Protein AF-A0A1G7L9H1-F1 (afdb_monomer_lite)

Foldseek 3Di:
DVQLVVQVVVCVVVVHHDDPVVSVVSLVVVLVVCVVCVVVVLVVLVVVVVVDDPPDCVSVVVNVVSVVVNVVSVVVSVVVVVVD

Secondary structure (DSSP, 8-state):
-HHHHHHHHHHHHHSSPPPHHHHHHHHHHHHHHHHHHHHHHHHHHHHHHHSSPTT--HHHHHHHHHHHHHHHHHHHHHHHHTT-

Radius of gyration: 16.92 Å; chains: 1; bounding box: 38×20×46 Å

Structure (mmCIF, N/CA/C/O backbone):
data_AF-A0A1G7L9H1-F1
#
_entry.id   AF-A0A1G7L9H1-F1
#
loop_
_atom_site.group_PDB
_atom_site.id
_atom_site.type_symbol
_atom_site.label_atom_id
_atom_site.label_alt_id
_atom_site.label_comp_id
_atom_site.label_asym_id
_atom_site.label_entity_id
_atom_site.label_seq_id
_atom_site.pdbx_PDB_ins_code
_atom_site.Cartn_x
_atom_site.Cartn_y
_atom_site.Cartn_z
_atom_site.occupancy
_atom_site.B_iso_or_equiv
_atom_site.auth_seq_id
_atom_site.auth_comp_id
_atom_site.auth_asym_id
_atom_site.a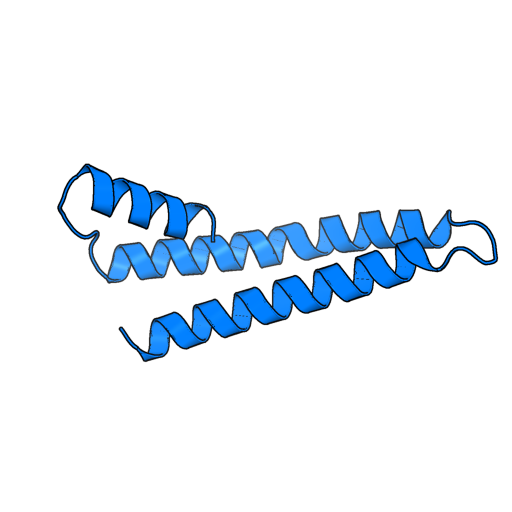uth_atom_id
_atom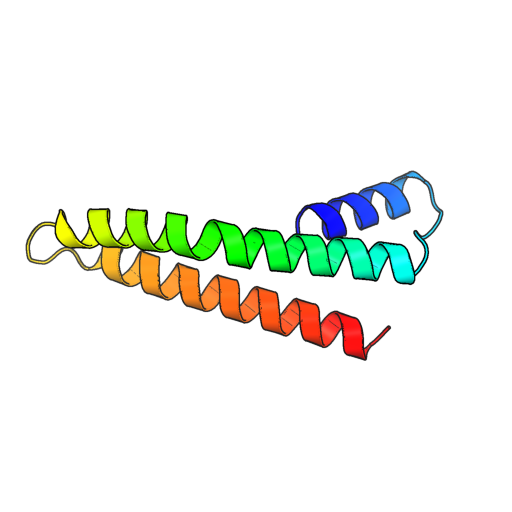_site.pdbx_PDB_model_num
ATOM 1 N N . MET A 1 1 ? -5.495 2.139 4.646 1.00 56.50 1 MET A N 1
ATOM 2 C CA . MET A 1 1 ? -5.790 3.323 5.470 1.00 56.50 1 MET A CA 1
ATOM 3 C C . MET A 1 1 ? -7.162 3.912 5.186 1.00 56.50 1 MET A C 1
ATOM 5 O O . MET A 1 1 ? -7.607 4.718 5.983 1.00 56.50 1 MET A O 1
ATOM 9 N N . LEU A 1 2 ? -7.837 3.571 4.083 1.00 61.56 2 LEU A N 1
ATOM 10 C CA . LEU A 1 2 ? -9.107 4.203 3.705 1.00 61.56 2 LEU A CA 1
ATOM 11 C C . LEU A 1 2 ? -10.259 3.757 4.611 1.00 61.56 2 LEU A C 1
ATOM 13 O O . LEU A 1 2 ? -11.095 4.575 4.982 1.00 61.56 2 LEU A O 1
ATOM 17 N N . LEU A 1 3 ? -10.261 2.488 5.029 1.00 62.25 3 LEU A N 1
ATOM 18 C CA . LEU A 1 3 ? -11.278 1.945 5.929 1.00 62.25 3 LEU A CA 1
ATOM 19 C C . LEU A 1 3 ? -11.076 2.442 7.364 1.00 62.25 3 LEU A C 1
ATOM 21 O O . LEU A 1 3 ? -12.033 2.823 8.033 1.00 62.25 3 LEU A O 1
ATOM 25 N N . SER A 1 4 ? -9.823 2.516 7.820 1.00 66.12 4 SER A N 1
ATOM 26 C CA . SER A 1 4 ? -9.476 3.100 9.121 1.00 66.12 4 SER A CA 1
ATOM 27 C C . SER A 1 4 ? -9.654 4.628 9.174 1.00 66.12 4 SER A C 1
ATOM 29 O O . SER A 1 4 ? -10.069 5.145 10.213 1.00 66.12 4 SER A O 1
ATOM 31 N N . LEU A 1 5 ? -9.420 5.362 8.075 1.00 66.62 5 LEU A N 1
ATOM 32 C CA . LEU A 1 5 ? -9.777 6.786 7.974 1.00 66.62 5 LEU A CA 1
ATOM 33 C C . LEU A 1 5 ? -11.297 6.966 7.976 1.00 66.62 5 LEU A C 1
ATOM 35 O O . LEU A 1 5 ? -11.801 7.814 8.702 1.00 66.62 5 LEU A O 1
ATOM 39 N N . GLY A 1 6 ? -12.023 6.146 7.208 1.00 63.28 6 GLY A N 1
ATOM 40 C CA . GLY A 1 6 ? -13.485 6.150 7.165 1.00 63.28 6 GLY A CA 1
ATOM 41 C C . GLY A 1 6 ? -14.094 5.892 8.540 1.00 63.28 6 GLY A C 1
ATOM 42 O O . GLY A 1 6 ? -14.986 6.620 8.960 1.00 63.28 6 GLY A O 1
ATOM 43 N N . ALA A 1 7 ? -13.540 4.947 9.299 1.00 62.22 7 ALA A N 1
ATOM 44 C CA . ALA A 1 7 ? -13.902 4.722 10.695 1.00 62.22 7 ALA A CA 1
ATOM 45 C C . ALA A 1 7 ? -13.644 5.943 11.587 1.00 62.22 7 ALA A C 1
ATOM 47 O O . ALA A 1 7 ? -14.508 6.298 12.376 1.00 62.22 7 ALA A O 1
ATOM 48 N N . ARG A 1 8 ? -12.508 6.638 11.436 1.00 67.75 8 ARG A N 1
ATOM 49 C CA . ARG A 1 8 ? -12.242 7.881 12.184 1.00 67.75 8 ARG A CA 1
ATOM 50 C C . ARG A 1 8 ? -13.192 9.018 11.810 1.00 67.75 8 ARG A C 1
ATOM 52 O O . ARG A 1 8 ? -13.570 9.789 12.683 1.00 67.75 8 ARG A O 1
ATOM 59 N N . VAL A 1 9 ? -13.582 9.121 10.541 1.00 70.25 9 VAL A N 1
ATOM 60 C CA . VAL A 1 9 ? -14.591 10.088 10.084 1.00 70.25 9 VAL A CA 1
ATOM 61 C C . VAL A 1 9 ? -15.954 9.743 10.679 1.00 70.25 9 VAL A C 1
ATOM 63 O O . VAL A 1 9 ? -16.628 10.622 11.198 1.00 70.25 9 VAL A O 1
ATOM 66 N N . VAL A 1 10 ? -16.339 8.466 10.679 1.00 68.38 10 VAL A N 1
ATOM 67 C CA . VAL A 1 10 ? -17.582 8.001 11.310 1.00 68.38 10 VAL A CA 1
ATOM 68 C C . VAL A 1 10 ? -17.564 8.244 12.818 1.00 68.38 10 VAL A C 1
ATOM 70 O O . VAL A 1 10 ? -18.564 8.711 13.350 1.00 68.38 10 VAL A O 1
ATOM 73 N N . ASP A 1 11 ? -16.440 8.006 13.491 1.00 73.00 11 ASP A N 1
ATOM 74 C CA . ASP A 1 11 ? -16.265 8.298 14.917 1.00 73.00 11 ASP A CA 1
ATOM 75 C C . ASP A 1 11 ? -16.403 9.802 15.200 1.00 73.00 11 ASP A C 1
ATOM 77 O O . ASP A 1 11 ? -17.065 10.194 16.159 1.00 73.00 11 ASP A O 1
ATOM 81 N N . ALA A 1 12 ? -15.829 10.653 14.341 1.00 69.88 12 ALA A N 1
ATOM 82 C CA . ALA A 1 12 ? -15.937 12.108 14.444 1.00 69.88 12 ALA A CA 1
ATOM 83 C C . ALA A 1 12 ? -17.364 12.616 14.176 1.00 69.88 12 ALA A C 1
ATOM 85 O O . ALA A 1 12 ? -17.801 13.570 14.811 1.00 69.88 12 ALA A O 1
ATOM 86 N N . VAL A 1 13 ? -18.103 11.966 13.271 1.00 72.50 13 VAL A N 1
ATOM 87 C CA . VAL A 1 13 ? -19.492 12.317 12.931 1.00 72.50 13 VAL A CA 1
ATOM 88 C C . VAL A 1 13 ? -20.487 11.790 13.969 1.00 72.50 13 VAL A C 1
ATOM 90 O O . VAL A 1 13 ? -21.457 12.470 14.287 1.00 72.50 13 VAL A O 1
ATOM 93 N N . ARG A 1 14 ? -20.272 10.584 14.508 1.00 73.06 14 ARG A N 1
ATOM 94 C CA . ARG A 1 14 ? -21.160 9.957 15.502 1.00 73.06 14 ARG A CA 1
ATOM 95 C C . ARG A 1 14 ? -20.825 10.334 16.945 1.00 73.06 14 ARG A C 1
ATOM 97 O O . ARG A 1 14 ? -21.608 10.014 17.833 1.00 73.06 14 ARG A O 1
ATOM 104 N N . GLY A 1 15 ? -19.677 10.967 17.192 1.00 67.06 15 GLY A N 1
ATOM 105 C CA . GLY A 1 15 ? -19.218 11.339 18.535 1.00 67.06 15 GLY A CA 1
ATOM 106 C C . GLY A 1 15 ? -18.900 10.145 19.446 1.00 67.06 15 GLY A C 1
ATOM 107 O O . GLY A 1 15 ? -18.703 10.325 20.644 1.00 67.06 15 GLY A O 1
ATOM 108 N N . ALA A 1 16 ? -18.849 8.929 18.900 1.00 68.94 16 ALA A N 1
ATOM 109 C CA . ALA A 1 16 ? -18.612 7.694 19.634 1.00 68.94 16 ALA A CA 1
ATOM 110 C C . ALA A 1 16 ? -17.473 6.926 18.968 1.00 68.94 16 ALA A C 1
ATOM 112 O O . ALA A 1 16 ? -17.505 6.686 17.763 1.00 68.94 16 ALA A O 1
ATOM 113 N N . ALA A 1 17 ? -16.464 6.550 19.752 1.00 70.81 17 ALA A N 1
ATOM 114 C CA . ALA A 1 17 ? -15.313 5.821 19.245 1.00 70.81 17 ALA A CA 1
ATOM 115 C C . ALA A 1 17 ? -15.670 4.358 18.952 1.00 70.81 17 ALA A C 1
ATOM 117 O O . ALA A 1 17 ? -16.177 3.645 19.819 1.00 70.81 17 ALA A O 1
ATOM 118 N N . LEU A 1 18 ? -15.335 3.891 17.749 1.00 72.88 18 LEU A N 1
ATOM 119 C CA . LEU A 1 18 ? -15.390 2.478 17.401 1.00 72.88 18 LEU A CA 1
ATOM 120 C C . LEU A 1 18 ? -14.547 1.622 18.368 1.00 72.88 18 LEU A C 1
ATOM 122 O O . LEU A 1 18 ? -13.426 2.020 18.713 1.00 72.88 18 LEU A O 1
ATOM 126 N N . PRO A 1 19 ? -15.029 0.422 18.755 1.00 78.06 19 PRO A N 1
ATOM 127 C CA . PRO A 1 19 ? -14.301 -0.483 19.637 1.00 78.06 19 PRO A CA 1
ATOM 128 C C . PRO A 1 19 ? -12.896 -0.791 19.107 1.00 78.06 19 PRO A C 1
ATOM 130 O O . PRO A 1 19 ? -12.710 -1.058 17.916 1.00 78.06 19 PRO A O 1
ATOM 133 N N . GLN A 1 20 ? -11.909 -0.820 20.004 1.00 73.81 20 GLN A N 1
ATOM 134 C CA . GLN A 1 20 ? -10.508 -1.129 19.694 1.00 73.81 20 GLN A CA 1
ATOM 135 C C . GLN A 1 20 ? -10.300 -2.394 18.828 1.00 73.81 20 GLN A C 1
ATOM 137 O O . GLN A 1 20 ? -9.544 -2.301 17.857 1.00 73.81 20 GLN A O 1
ATOM 142 N N . PRO A 1 21 ? -10.988 -3.536 19.057 1.00 77.19 21 PRO A N 1
ATOM 143 C CA . PRO A 1 21 ? -10.852 -4.704 18.179 1.00 77.19 21 PRO A CA 1
ATOM 144 C C . PRO A 1 21 ? -11.364 -4.457 16.753 1.00 77.19 21 PRO A C 1
ATOM 146 O O . PRO A 1 21 ? -10.788 -4.976 15.798 1.00 77.19 21 PRO A O 1
ATOM 149 N N . LEU A 1 22 ? -12.391 -3.617 16.573 1.00 78.25 22 LEU A N 1
ATOM 150 C CA . LEU A 1 22 ? -12.894 -3.277 15.241 1.00 78.25 22 LEU A CA 1
ATOM 151 C C . LEU A 1 22 ? -11.907 -2.370 14.494 1.00 78.25 22 LEU A C 1
ATOM 153 O O . LEU A 1 22 ? -11.648 -2.570 13.311 1.00 78.25 22 LEU A O 1
ATOM 157 N N . ARG A 1 23 ? -11.290 -1.411 15.197 1.00 74.62 23 ARG A N 1
ATOM 158 C CA . ARG A 1 23 ? -10.219 -0.566 14.641 1.00 74.62 23 ARG A CA 1
ATOM 159 C C . ARG A 1 23 ? -9.011 -1.396 14.208 1.00 74.62 23 ARG A C 1
ATOM 161 O O . ARG A 1 23 ? -8.447 -1.138 13.146 1.00 74.62 23 ARG A O 1
ATOM 168 N N . PHE A 1 24 ? -8.650 -2.408 14.997 1.00 75.25 24 PHE A N 1
ATOM 169 C CA . PHE A 1 24 ? -7.605 -3.362 14.638 1.00 75.25 24 PHE A CA 1
ATOM 170 C C . PHE A 1 24 ? -7.972 -4.144 13.370 1.00 75.25 24 PHE A C 1
ATOM 172 O O . PHE A 1 24 ? -7.184 -4.177 12.428 1.00 75.25 24 PHE A O 1
ATOM 179 N N . ALA A 1 25 ? -9.188 -4.693 13.297 1.00 78.62 25 ALA A N 1
ATOM 180 C CA . ALA A 1 25 ? -9.661 -5.433 12.127 1.00 78.62 25 ALA A CA 1
ATOM 181 C C . ALA A 1 25 ? -9.655 -4.579 10.847 1.00 78.62 25 ALA A C 1
ATOM 183 O O . ALA A 1 25 ? -9.194 -5.038 9.804 1.00 78.62 25 ALA A O 1
ATOM 184 N N . LEU A 1 26 ? -10.086 -3.316 10.925 1.00 79.38 26 LEU A N 1
ATOM 185 C CA . LEU A 1 26 ? -10.054 -2.386 9.790 1.00 79.38 26 LEU A CA 1
ATOM 186 C C . LEU A 1 26 ? -8.625 -2.055 9.342 1.00 79.38 26 LEU A C 1
ATOM 188 O O . LEU A 1 26 ? -8.368 -1.928 8.147 1.00 79.38 26 LEU A O 1
ATOM 192 N N . MET A 1 27 ? -7.683 -1.953 10.280 1.00 78.75 27 MET A N 1
ATOM 193 C CA . MET A 1 27 ? -6.272 -1.744 9.960 1.00 78.75 27 MET A CA 1
ATOM 194 C C . MET A 1 27 ? -5.646 -2.981 9.296 1.00 78.75 27 MET A C 1
ATOM 196 O O . MET A 1 27 ? -4.888 -2.848 8.335 1.00 78.75 27 MET A O 1
ATOM 200 N N . VAL A 1 28 ? -5.973 -4.185 9.772 1.00 82.00 28 VAL A N 1
ATOM 201 C CA . VAL A 1 28 ? -5.534 -5.437 9.137 1.00 82.00 28 VAL A CA 1
ATOM 202 C C . VAL A 1 28 ? -6.140 -5.572 7.742 1.00 82.00 28 VAL A C 1
ATOM 204 O O . VAL A 1 28 ? -5.418 -5.909 6.810 1.00 82.00 28 VAL A O 1
ATOM 207 N N . ALA A 1 29 ? -7.422 -5.245 7.568 1.00 82.31 29 ALA A N 1
ATOM 208 C CA . ALA A 1 29 ? -8.073 -5.235 6.260 1.00 82.31 29 ALA A CA 1
ATOM 209 C C . ALA A 1 29 ? -7.395 -4.248 5.297 1.00 82.31 29 ALA A C 1
ATOM 211 O O . ALA A 1 29 ? -7.144 -4.582 4.143 1.00 82.31 29 ALA A O 1
ATOM 212 N N . ASP A 1 30 ? -7.028 -3.061 5.782 1.00 80.12 30 ASP A N 1
ATOM 213 C CA . ASP A 1 30 ? -6.265 -2.075 5.020 1.00 80.12 30 ASP A CA 1
ATOM 214 C C . ASP A 1 30 ? -4.878 -2.601 4.591 1.00 80.12 30 ASP A C 1
ATOM 216 O O . ASP A 1 30 ? -4.470 -2.391 3.449 1.00 80.12 30 ASP A O 1
ATOM 220 N N . LEU A 1 31 ? -4.155 -3.291 5.482 1.00 79.94 31 LEU A N 1
ATOM 221 C CA . LEU A 1 31 ? -2.861 -3.917 5.173 1.00 79.94 31 LEU A CA 1
ATOM 222 C C . LEU A 1 31 ? -3.005 -5.084 4.191 1.00 79.94 31 LEU A C 1
ATOM 224 O O . LEU A 1 31 ? -2.205 -5.205 3.266 1.00 79.94 31 LEU A O 1
ATOM 228 N N . ALA A 1 32 ? -4.031 -5.915 4.365 1.00 83.62 32 ALA A N 1
ATOM 229 C CA . ALA A 1 32 ? -4.334 -7.021 3.467 1.00 83.62 32 ALA A CA 1
ATOM 230 C C . ALA A 1 32 ? -4.672 -6.507 2.063 1.00 83.62 32 ALA A C 1
ATOM 232 O O . ALA A 1 32 ? -4.154 -7.033 1.084 1.00 83.62 32 ALA A O 1
ATOM 233 N N . LEU A 1 33 ? -5.464 -5.435 1.960 1.00 85.25 33 LEU A N 1
ATOM 234 C CA . LEU A 1 33 ? -5.801 -4.803 0.686 1.00 85.25 33 LEU A CA 1
ATOM 235 C C . LEU A 1 33 ? -4.553 -4.252 -0.016 1.00 85.25 33 LEU A C 1
ATOM 237 O O . LEU A 1 33 ? -4.380 -4.462 -1.215 1.00 85.25 33 LEU A O 1
ATOM 241 N N . ILE A 1 34 ? -3.661 -3.590 0.731 1.00 83.38 34 ILE A N 1
ATOM 242 C CA . ILE A 1 34 ? -2.369 -3.133 0.206 1.00 83.38 34 ILE A CA 1
ATOM 243 C C . ILE A 1 34 ? -1.565 -4.331 -0.304 1.00 83.38 34 ILE A C 1
ATOM 245 O O . 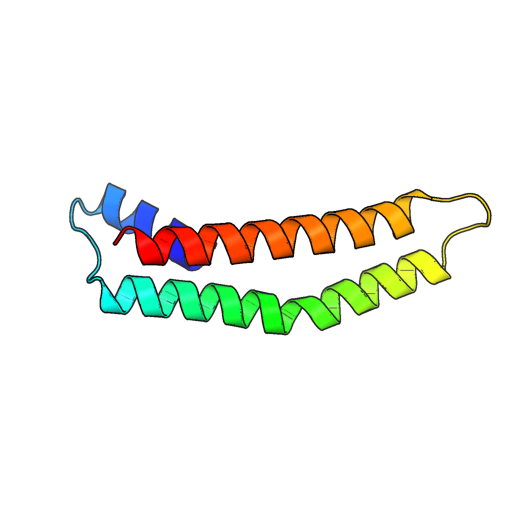ILE A 1 34 ? -1.121 -4.314 -1.449 1.00 83.38 34 ILE A O 1
ATOM 249 N N . GLY A 1 35 ? -1.422 -5.384 0.502 1.00 83.06 35 GLY A N 1
ATOM 250 C CA . GLY A 1 35 ? -0.692 -6.597 0.128 1.00 83.06 35 GLY A CA 1
ATOM 251 C C . GLY A 1 35 ? -1.267 -7.295 -1.107 1.00 83.06 35 GLY A C 1
ATOM 252 O O . GLY A 1 35 ? -0.506 -7.793 -1.928 1.00 83.06 35 GLY A O 1
ATOM 253 N N . LEU A 1 36 ? -2.591 -7.276 -1.281 1.00 88.38 36 LEU A N 1
ATOM 254 C CA . LEU A 1 36 ? -3.274 -7.880 -2.425 1.00 88.38 36 LEU A CA 1
ATOM 255 C C . LEU A 1 36 ? -3.128 -7.052 -3.710 1.00 88.38 36 LEU A C 1
ATOM 257 O O . LEU A 1 36 ? -2.978 -7.605 -4.796 1.00 88.38 36 LEU A O 1
ATOM 261 N N . LEU A 1 37 ? -3.177 -5.721 -3.597 1.00 87.06 37 LEU A N 1
ATOM 262 C CA . LEU A 1 37 ? -3.094 -4.808 -4.741 1.00 87.06 37 LEU A CA 1
ATOM 263 C C . LEU A 1 37 ? -1.651 -4.518 -5.167 1.00 87.06 37 LEU A C 1
ATOM 265 O O . LEU A 1 37 ? -1.414 -4.218 -6.336 1.00 87.06 37 LEU A O 1
ATOM 269 N N . THR A 1 38 ? -0.686 -4.631 -4.252 1.00 86.62 38 THR A N 1
ATOM 270 C CA . THR A 1 38 ? 0.735 -4.348 -4.516 1.00 86.62 38 THR A CA 1
ATOM 271 C C . THR A 1 38 ? 1.295 -5.128 -5.710 1.00 86.62 38 THR A C 1
ATOM 273 O O . THR A 1 38 ? 1.889 -4.489 -6.578 1.00 86.62 38 THR A O 1
ATOM 276 N N . PRO A 1 39 ? 1.089 -6.456 -5.842 1.00 88.19 39 PRO A N 1
ATOM 277 C CA . PRO A 1 39 ? 1.571 -7.210 -6.996 1.00 88.19 39 PRO A CA 1
ATOM 278 C C . PRO A 1 39 ? 1.000 -6.677 -8.309 1.00 88.19 39 PRO A C 1
ATOM 280 O O . PRO A 1 39 ? 1.750 -6.439 -9.247 1.00 88.19 39 PRO A O 1
ATOM 283 N N . VAL A 1 40 ? -0.310 -6.409 -8.352 1.00 90.44 40 VAL A N 1
ATOM 284 C CA . VAL A 1 40 ? -0.996 -5.905 -9.551 1.00 90.44 40 VAL A CA 1
ATOM 285 C C . VAL A 1 40 ? -0.434 -4.547 -9.966 1.00 90.44 40 VAL A C 1
ATOM 287 O O . VAL A 1 40 ? -0.122 -4.332 -11.137 1.00 90.44 40 VAL A O 1
ATOM 290 N N . VAL A 1 41 ? -0.271 -3.632 -9.009 1.00 88.88 41 VAL A N 1
ATOM 291 C CA . VAL A 1 41 ? 0.267 -2.292 -9.272 1.00 88.88 41 VAL A CA 1
ATOM 292 C C . VAL A 1 41 ? 1.724 -2.369 -9.725 1.00 88.88 41 VAL A C 1
ATOM 294 O O . VAL A 1 41 ? 2.083 -1.733 -10.714 1.00 88.88 41 VAL A O 1
ATOM 297 N N . LEU A 1 42 ? 2.555 -3.181 -9.066 1.00 88.94 42 LEU A N 1
ATOM 298 C CA . LEU A 1 42 ? 3.953 -3.368 -9.456 1.00 88.94 42 LEU A CA 1
ATOM 299 C C . LEU A 1 42 ? 4.088 -4.000 -10.843 1.00 88.94 42 LEU A C 1
ATOM 301 O O . LEU A 1 42 ? 4.961 -3.586 -11.601 1.00 88.94 42 LEU A O 1
ATOM 305 N N . THR A 1 43 ? 3.215 -4.941 -11.216 1.00 91.62 43 THR A N 1
ATOM 306 C CA . THR A 1 43 ? 3.182 -5.493 -12.577 1.00 91.62 43 THR A CA 1
ATOM 307 C C . THR A 1 43 ? 2.888 -4.402 -13.602 1.00 91.62 43 THR A C 1
ATOM 309 O O . THR A 1 43 ? 3.631 -4.275 -14.571 1.00 91.62 43 THR A O 1
ATOM 312 N N . ARG A 1 44 ? 1.871 -3.563 -13.370 1.00 88.81 44 ARG A N 1
ATOM 313 C CA . ARG A 1 44 ? 1.516 -2.462 -14.283 1.00 88.81 44 ARG A CA 1
ATOM 314 C C . ARG A 1 44 ? 2.621 -1.417 -14.405 1.00 88.81 44 ARG A C 1
ATOM 316 O O . ARG A 1 44 ? 2.953 -1.001 -15.511 1.00 88.81 44 ARG A O 1
ATOM 323 N N . LEU A 1 45 ? 3.222 -1.020 -13.286 1.00 88.00 45 LEU A N 1
ATOM 324 C CA . LEU A 1 45 ? 4.354 -0.094 -13.296 1.00 88.00 45 LEU A CA 1
ATOM 325 C C . LEU A 1 45 ? 5.581 -0.714 -13.982 1.00 88.00 45 LEU A C 1
ATOM 327 O O . LEU A 1 45 ? 6.295 -0.024 -14.703 1.00 88.00 45 LEU A O 1
ATOM 331 N N . GLY A 1 46 ? 5.799 -2.020 -13.811 1.00 86.94 46 GLY A N 1
ATOM 332 C CA . GLY A 1 46 ? 6.845 -2.768 -14.503 1.00 86.94 46 GLY A CA 1
ATOM 333 C C . GLY A 1 46 ? 6.624 -2.849 -16.016 1.00 86.94 46 GLY A C 1
ATOM 334 O O . GLY A 1 46 ? 7.578 -2.706 -16.774 1.00 86.94 46 GLY A O 1
ATOM 335 N N . GLU A 1 47 ? 5.384 -3.032 -16.475 1.00 91.06 47 GLU A N 1
ATOM 336 C CA . GLU A 1 47 ? 5.022 -2.963 -17.899 1.00 91.06 47 GLU A CA 1
ATOM 337 C C . GLU A 1 47 ? 5.276 -1.566 -18.474 1.00 91.06 47 GLU A C 1
ATOM 339 O O . GLU A 1 47 ? 5.892 -1.451 -19.532 1.00 91.06 47 GLU A O 1
ATOM 344 N N . MET A 1 48 ? 4.895 -0.506 -17.752 1.00 87.56 48 MET A N 1
ATOM 345 C CA . MET A 1 48 ? 5.201 0.872 -18.154 1.00 87.56 48 MET A CA 1
ATOM 346 C C . MET A 1 48 ? 6.707 1.129 -18.229 1.00 87.56 48 MET A C 1
ATOM 348 O O . MET A 1 48 ? 7.168 1.757 -19.174 1.00 87.56 48 MET A O 1
ATOM 352 N N . ALA A 1 49 ? 7.482 0.619 -17.269 1.00 87.12 49 ALA A N 1
ATOM 353 C CA . ALA A 1 49 ? 8.934 0.760 -17.278 1.00 87.12 49 ALA A CA 1
ATOM 354 C C . ALA A 1 49 ? 9.595 0.006 -18.440 1.00 87.12 49 ALA A C 1
ATOM 356 O O . ALA A 1 49 ? 10.577 0.487 -18.993 1.00 87.12 49 ALA A O 1
ATOM 357 N N . LYS A 1 50 ? 9.048 -1.148 -18.842 1.00 85.75 50 LYS A N 1
ATOM 358 C CA . LYS A 1 50 ? 9.516 -1.894 -20.022 1.00 85.75 50 LYS A CA 1
ATOM 359 C C . LYS A 1 50 ? 9.151 -1.212 -21.340 1.00 85.75 50 LYS A C 1
ATOM 361 O O . LYS A 1 50 ? 9.902 -1.329 -22.298 1.00 85.75 50 LYS A O 1
ATOM 366 N N . ALA A 1 51 ? 8.002 -0.541 -21.389 1.00 88.19 51 ALA A N 1
ATOM 367 C CA . ALA A 1 51 ? 7.529 0.188 -22.564 1.00 88.19 51 ALA A CA 1
ATOM 368 C C . ALA A 1 51 ? 8.132 1.600 -22.690 1.00 88.19 51 ALA A C 1
ATOM 370 O O . ALA A 1 51 ? 7.857 2.297 -23.664 1.00 88.19 51 ALA A O 1
ATOM 371 N N . ALA A 1 52 ? 8.919 2.036 -21.706 1.00 86.38 52 ALA A N 1
ATOM 372 C CA . ALA A 1 52 ? 9.509 3.361 -21.688 1.00 86.38 52 ALA A CA 1
ATOM 373 C C . ALA A 1 52 ? 10.649 3.491 -22.702 1.00 86.38 52 ALA A C 1
ATOM 375 O O . ALA A 1 52 ? 11.463 2.582 -22.879 1.00 86.38 52 ALA A O 1
ATOM 376 N N . GLU A 1 53 ? 10.729 4.651 -23.348 1.00 86.69 53 GLU A N 1
ATOM 377 C CA . GLU A 1 53 ? 11.804 4.936 -24.293 1.00 86.69 53 GLU A CA 1
ATOM 378 C C . GLU A 1 53 ? 13.161 5.068 -23.575 1.00 86.69 53 GLU A C 1
ATOM 380 O O . GLU A 1 53 ? 13.220 5.511 -22.418 1.00 86.69 53 GLU A O 1
ATOM 385 N N . PRO A 1 54 ? 14.278 4.742 -24.251 1.00 77.81 54 PRO A N 1
ATOM 386 C CA . PRO A 1 54 ? 15.613 4.936 -23.698 1.00 77.81 54 PRO A CA 1
ATOM 387 C C . PRO A 1 54 ? 15.827 6.391 -23.246 1.00 77.81 54 PRO A C 1
ATOM 389 O O . PRO A 1 54 ? 15.685 7.322 -24.033 1.00 77.81 54 PRO A O 1
ATOM 392 N N . GLY A 1 55 ? 16.171 6.587 -21.968 1.00 82.94 55 GLY A N 1
ATOM 393 C CA . GLY A 1 55 ? 16.362 7.911 -21.352 1.00 82.94 55 GLY A CA 1
ATOM 394 C C . GLY A 1 55 ? 15.206 8.383 -20.458 1.00 82.94 55 GLY A C 1
ATOM 395 O O . GLY A 1 55 ? 15.365 9.350 -19.711 1.00 82.94 55 GLY A O 1
ATOM 396 N N . GLN A 1 56 ? 14.067 7.686 -20.454 1.00 85.19 56 GLN A N 1
ATOM 397 C CA . GLN A 1 56 ? 12.941 8.009 -19.579 1.00 85.19 56 GLN A CA 1
ATOM 398 C C . GLN A 1 56 ? 13.100 7.375 -18.185 1.00 85.19 56 GLN A C 1
ATOM 400 O O . GLN A 1 56 ? 12.887 6.183 -17.985 1.00 85.19 56 GLN A O 1
ATOM 405 N N . TRP A 1 57 ? 13.455 8.191 -17.188 1.00 84.00 57 TRP A N 1
ATOM 406 C CA . TRP A 1 57 ? 13.686 7.748 -15.802 1.00 84.00 57 TRP A CA 1
ATOM 407 C C . TRP A 1 57 ? 12.425 7.762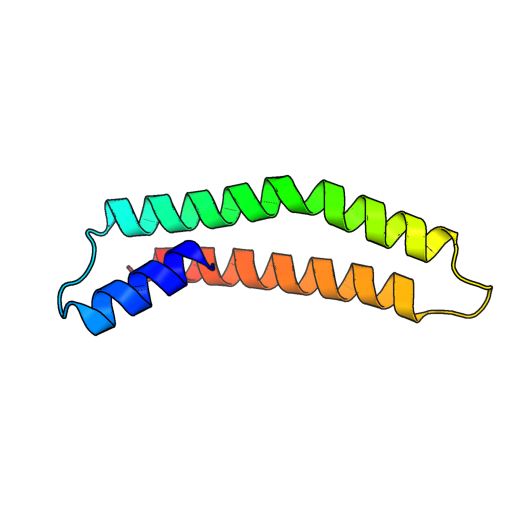 -14.918 1.00 84.00 57 TRP A C 1
ATOM 409 O O . TRP A 1 57 ? 12.379 7.101 -13.876 1.00 84.00 57 TRP A O 1
ATOM 419 N N . TRP A 1 58 ? 11.386 8.494 -15.331 1.00 83.69 58 TRP A N 1
ATOM 420 C CA . TRP A 1 58 ? 10.139 8.665 -14.580 1.00 83.69 58 TRP A CA 1
ATOM 421 C C . TRP A 1 58 ? 9.393 7.352 -14.240 1.00 83.69 58 TRP A C 1
ATOM 423 O O . TRP A 1 58 ? 8.848 7.285 -13.136 1.00 83.69 58 TRP A O 1
ATOM 433 N N . PRO A 1 59 ? 9.394 6.279 -15.066 1.00 86.00 59 PRO A N 1
ATOM 434 C CA . PRO A 1 59 ? 8.701 5.034 -14.716 1.00 86.00 59 PRO A CA 1
ATOM 435 C C . PRO A 1 59 ? 9.412 4.281 -13.586 1.00 86.00 59 PRO A C 1
ATOM 437 O O . PRO A 1 59 ? 8.772 3.773 -12.666 1.00 86.00 59 PRO A O 1
ATOM 440 N N . GLY A 1 60 ? 10.750 4.258 -13.613 1.00 84.25 60 GLY A N 1
ATOM 441 C CA . GLY A 1 60 ? 11.559 3.684 -12.537 1.00 84.25 60 GLY A CA 1
ATOM 442 C C . GLY A 1 60 ? 11.397 4.462 -11.229 1.00 84.25 60 GLY A C 1
ATOM 443 O O . GLY A 1 60 ? 11.224 3.864 -10.165 1.00 84.25 60 GLY A O 1
ATOM 444 N N . ALA A 1 61 ? 11.358 5.797 -11.310 1.00 87.31 61 ALA A N 1
ATOM 445 C CA . ALA A 1 61 ? 11.074 6.648 -10.158 1.00 87.31 61 ALA A CA 1
ATOM 446 C C . ALA A 1 61 ? 9.671 6.400 -9.582 1.00 87.31 61 ALA A C 1
ATOM 448 O O . ALA A 1 61 ? 9.525 6.351 -8.363 1.00 87.31 61 ALA A O 1
ATOM 449 N N . ALA A 1 62 ? 8.656 6.176 -10.423 1.00 87.06 62 ALA A N 1
ATOM 450 C CA . ALA A 1 62 ? 7.298 5.864 -9.974 1.00 87.06 62 ALA A CA 1
ATOM 451 C C . ALA A 1 62 ? 7.231 4.551 -9.174 1.00 87.06 62 ALA A C 1
ATOM 453 O O . ALA A 1 62 ? 6.578 4.504 -8.131 1.00 87.06 62 ALA A O 1
ATOM 454 N N . ILE A 1 63 ? 7.956 3.511 -9.606 1.00 87.50 63 ILE A N 1
ATOM 455 C CA . ILE A 1 63 ? 8.082 2.250 -8.853 1.00 87.50 63 ILE A CA 1
ATOM 456 C C . ILE A 1 63 ? 8.737 2.505 -7.492 1.00 87.50 63 ILE A C 1
ATOM 458 O O . ILE A 1 63 ? 8.208 2.084 -6.461 1.00 87.50 63 ILE A O 1
ATOM 462 N N . GLY A 1 64 ? 9.867 3.219 -7.474 1.00 87.31 64 GLY A N 1
ATOM 463 C CA . GLY A 1 64 ? 10.578 3.540 -6.236 1.00 87.31 64 GLY A CA 1
ATOM 464 C C . GLY A 1 64 ? 9.712 4.332 -5.252 1.00 87.31 64 GLY A C 1
ATOM 465 O O . GLY A 1 64 ? 9.637 3.986 -4.072 1.00 87.31 64 GLY A O 1
ATOM 466 N N . LEU A 1 65 ? 8.999 5.347 -5.745 1.00 90.31 65 LEU A N 1
ATOM 467 C CA . LEU A 1 65 ? 8.107 6.182 -4.941 1.00 90.31 65 LEU A CA 1
ATOM 468 C C . LEU A 1 65 ? 6.928 5.376 -4.381 1.00 90.31 65 LEU A C 1
ATOM 470 O O . LEU A 1 65 ? 6.556 5.548 -3.220 1.00 90.31 65 LEU A O 1
ATOM 474 N N . TYR A 1 66 ? 6.372 4.463 -5.182 1.00 87.81 66 TYR A N 1
ATOM 475 C CA . TYR A 1 66 ? 5.301 3.568 -4.756 1.00 87.81 66 TYR A CA 1
ATOM 476 C C . TYR A 1 66 ? 5.745 2.655 -3.607 1.00 87.81 66 TYR A C 1
ATOM 478 O O . TYR A 1 66 ? 5.079 2.599 -2.571 1.00 87.81 66 TYR A O 1
ATOM 486 N N . VAL A 1 67 ? 6.897 1.990 -3.746 1.00 87.69 67 VAL A N 1
ATOM 487 C CA . VAL A 1 67 ? 7.451 1.114 -2.700 1.00 87.69 67 VAL A CA 1
ATOM 488 C C . VAL A 1 67 ? 7.740 1.903 -1.424 1.00 87.69 67 VAL A C 1
ATOM 490 O O . VAL A 1 67 ? 7.362 1.467 -0.335 1.00 87.69 67 VAL A O 1
ATOM 493 N N . LEU A 1 68 ? 8.352 3.085 -1.546 1.00 91.00 68 LEU A N 1
ATOM 494 C CA . LEU A 1 68 ? 8.654 3.948 -0.405 1.00 91.00 68 LEU A CA 1
ATOM 495 C C . LEU A 1 68 ? 7.375 4.390 0.324 1.00 91.00 68 LEU A C 1
ATOM 497 O O . LEU A 1 68 ? 7.306 4.321 1.552 1.00 91.00 68 LEU A O 1
ATOM 501 N N . GLY A 1 69 ? 6.342 4.785 -0.426 1.00 88.12 69 GLY A N 1
ATOM 502 C CA . GLY A 1 69 ? 5.039 5.158 0.120 1.00 88.12 69 GLY A CA 1
ATOM 503 C C . GLY A 1 69 ? 4.361 4.002 0.855 1.00 88.12 69 GLY A C 1
ATOM 504 O O . GLY A 1 69 ? 3.902 4.176 1.984 1.00 88.12 69 GLY A O 1
ATOM 505 N N . MET A 1 70 ? 4.352 2.801 0.272 1.00 84.38 70 MET A N 1
ATOM 506 C CA . MET A 1 70 ? 3.764 1.617 0.911 1.00 84.38 70 MET A CA 1
ATOM 507 C C . MET A 1 70 ? 4.529 1.196 2.171 1.00 84.38 70 MET A C 1
ATOM 509 O O . MET A 1 70 ? 3.909 0.905 3.196 1.00 84.38 70 MET A O 1
ATOM 513 N N . ALA A 1 71 ? 5.864 1.237 2.145 1.00 84.75 71 ALA A N 1
ATOM 514 C CA . ALA A 1 71 ? 6.691 0.968 3.319 1.00 84.75 71 ALA A CA 1
ATOM 515 C C . ALA A 1 71 ? 6.421 1.980 4.445 1.00 84.75 71 ALA A C 1
ATOM 517 O O . ALA A 1 71 ? 6.237 1.597 5.602 1.00 84.75 71 ALA A O 1
ATOM 518 N N . TRP A 1 72 ? 6.319 3.270 4.111 1.00 87.06 72 TRP A N 1
ATOM 519 C CA . TRP A 1 72 ? 5.969 4.314 5.073 1.00 87.06 72 TRP A CA 1
ATOM 520 C C . TRP A 1 72 ? 4.585 4.089 5.698 1.00 87.06 72 TRP A C 1
ATOM 522 O O . TRP A 1 72 ? 4.420 4.190 6.918 1.00 87.06 72 TRP A O 1
ATOM 532 N N . LEU A 1 73 ? 3.586 3.733 4.887 1.00 82.12 73 LEU A N 1
ATOM 533 C CA . LEU A 1 73 ? 2.230 3.426 5.350 1.00 82.12 73 LEU A CA 1
ATOM 534 C C . LEU A 1 73 ? 2.190 2.204 6.277 1.00 82.12 73 LEU A C 1
ATOM 536 O O . LEU A 1 73 ? 1.510 2.228 7.308 1.00 82.12 73 LEU A O 1
ATOM 540 N N . ALA A 1 74 ? 2.952 1.157 5.962 1.00 78.62 74 ALA A N 1
ATOM 541 C CA . ALA A 1 74 ? 3.076 -0.018 6.818 1.00 78.62 74 ALA A CA 1
ATOM 542 C C . ALA A 1 74 ? 3.708 0.340 8.175 1.00 78.62 74 ALA A C 1
ATOM 544 O O . ALA A 1 74 ? 3.157 0.012 9.228 1.00 78.62 74 ALA A O 1
ATOM 545 N N . VAL A 1 75 ? 4.819 1.087 8.165 1.00 83.12 75 VAL A N 1
ATOM 546 C CA . VAL A 1 75 ? 5.523 1.526 9.384 1.00 83.12 75 VAL A CA 1
ATOM 547 C C . VAL A 1 75 ? 4.646 2.433 10.248 1.00 83.12 75 VAL A C 1
ATOM 549 O O . VAL A 1 75 ? 4.595 2.269 11.468 1.00 83.12 75 VAL A O 1
ATOM 552 N N . THR A 1 76 ? 3.944 3.391 9.645 1.00 80.25 76 THR A N 1
ATOM 553 C CA . THR A 1 76 ? 3.053 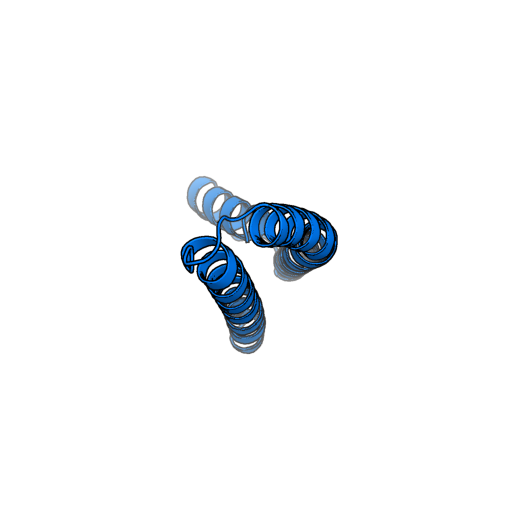4.303 10.381 1.00 80.25 76 THR A CA 1
ATOM 554 C C . THR A 1 76 ? 1.854 3.574 10.985 1.00 80.25 76 THR A C 1
ATOM 556 O O . THR A 1 76 ? 1.508 3.844 12.137 1.00 80.25 76 THR A O 1
ATOM 559 N N . SER A 1 77 ? 1.285 2.593 10.280 1.00 71.62 77 SER A N 1
ATOM 560 C CA . SER A 1 77 ? 0.217 1.732 10.809 1.00 71.62 77 SER A CA 1
ATOM 561 C C . SER A 1 77 ? 0.704 0.895 12.001 1.00 71.62 77 SER A C 1
ATOM 563 O O . SER A 1 77 ? 0.078 0.902 13.060 1.00 71.62 77 SER A O 1
ATOM 565 N N . LEU A 1 78 ? 1.884 0.272 11.894 1.00 73.50 78 LEU A N 1
ATOM 566 C CA . LEU A 1 78 ? 2.523 -0.467 12.994 1.00 73.50 78 LEU A CA 1
ATOM 567 C C . LEU A 1 78 ? 2.817 0.419 14.215 1.00 73.50 78 LEU A C 1
ATOM 569 O O . LEU A 1 78 ? 2.594 0.014 15.355 1.00 73.50 78 LEU A O 1
ATOM 573 N N . ARG A 1 79 ? 3.295 1.652 14.002 1.00 77.75 79 ARG A N 1
ATOM 574 C CA . ARG A 1 79 ? 3.519 2.614 15.096 1.00 77.75 79 ARG A CA 1
ATOM 575 C C . ARG A 1 79 ? 2.218 3.051 15.762 1.00 77.75 79 ARG A C 1
ATOM 577 O O . ARG A 1 79 ? 2.218 3.263 16.971 1.00 77.75 79 ARG A O 1
ATOM 584 N N . SER A 1 80 ? 1.130 3.182 15.001 1.00 66.12 80 SER A N 1
ATOM 585 C CA . SER A 1 80 ? -0.190 3.513 15.548 1.00 66.12 80 SER A CA 1
ATOM 586 C C . SER A 1 80 ? -0.707 2.436 16.501 1.00 66.12 80 SER A C 1
ATOM 588 O O . SER A 1 80 ? -1.395 2.780 17.455 1.00 66.12 80 SER A O 1
ATOM 590 N N . LEU A 1 81 ? -0.374 1.163 16.272 1.00 64.44 81 LEU A N 1
ATOM 591 C CA . LEU A 1 81 ? -0.755 0.066 17.166 1.00 64.44 81 LEU A CA 1
ATOM 592 C C . LEU A 1 81 ? -0.004 0.084 18.494 1.00 64.44 81 LEU A C 1
ATOM 594 O O . LEU A 1 81 ? -0.580 -0.238 19.519 1.00 64.44 81 LEU A O 1
ATOM 598 N N . ARG A 1 82 ? 1.276 0.472 18.489 1.00 66.00 82 ARG A N 1
ATOM 599 C CA . ARG A 1 82 ? 2.100 0.511 19.711 1.00 66.00 82 ARG A CA 1
ATOM 600 C C . ARG A 1 82 ? 1.700 1.603 20.709 1.00 66.00 82 ARG A C 1
ATOM 602 O O . ARG A 1 82 ? 2.203 1.591 21.824 1.00 66.00 82 ARG A O 1
ATOM 609 N N . ARG A 1 83 ? 0.894 2.583 20.295 1.00 59.09 83 ARG A N 1
ATOM 610 C CA . ARG A 1 83 ? 0.465 3.715 21.137 1.00 59.09 83 ARG A CA 1
ATOM 611 C C . ARG A 1 83 ? -0.976 3.589 21.642 1.00 59.09 83 ARG A C 1
ATOM 613 O O . ARG A 1 83 ? -1.418 4.491 22.349 1.00 59.09 83 ARG A O 1
ATOM 620 N N . GLY A 1 84 ? -1.704 2.562 21.203 1.00 51.81 84 GLY A N 1
ATOM 621 C CA . GLY A 1 84 ? -3.089 2.296 21.599 1.00 51.81 84 GLY A CA 1
ATOM 622 C C . GLY A 1 84 ? -3.190 1.219 22.662 1.00 51.81 84 GLY A C 1
ATOM 623 O O . GLY A 1 84 ? -2.195 0.492 22.857 1.00 51.81 84 GLY A O 1
#
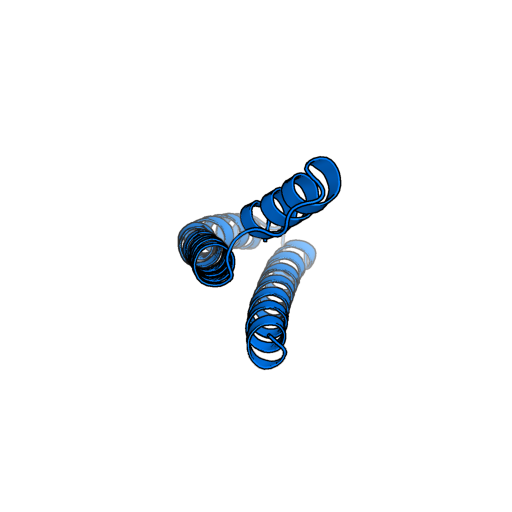
Sequence (84 aa):
MLLSLGARVVDAVRGAALPQPLRFALMVADLALIGLLTPVVLTRLGEMAKAAEPGQWWPGAAIGLYVLGMAWLAVTSLRSLRRG

pLDDT: mean 79.07, std 9.4, range [51.81, 91.62]

Organism: Rhodobacter capsulatus (NCBI:txid1061)